Protein AF-A0A0F8ZZX8-F1 (afdb_monomer)

Foldseek 3Di:
DWKKFKDFPVRDDDPCRIDDAPDWDADPQKIFGHHPNDTPDIDRNVGIDIDIDDDDD

Sequence (57 aa):
MKEYEIDLLNGDVLPNNIIKADCYTIEDSIGMFWNNDNLIHSVPADKVIVRRIVRPE

pLDDT: mean 90.03, 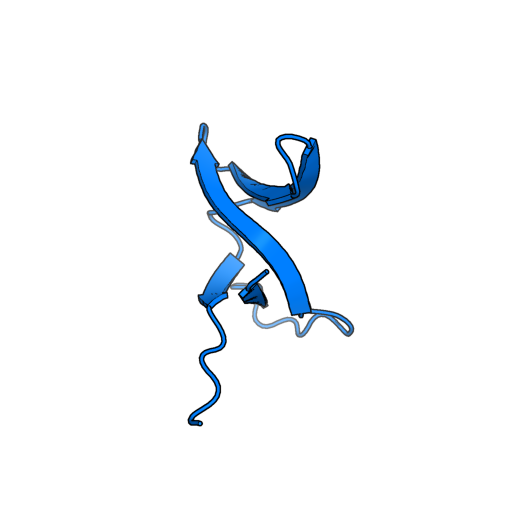std 7.85, range [67.62, 97.0]

Radius of gyration: 11.31 Å; Cα contacts (8 Å, |Δi|>4): 104; chains: 1; bounding box: 30×19×34 Å

Solvent-accessible surface area (backbone atoms only — not comparable to full-atom values): 3513 Å² total; per-residue (Å²): 125,42,43,32,39,48,45,41,70,87,73,55,81,61,97,77,34,71,44,80,22,65,47,75,51,74,57,98,62,32,30,38,30,27,45,95,92,36,81,78,48,74,44,58,46,90,47,42,46,80,44,77,61,79,80,86,130

Secondary structure (DSSP, 8-state):
-EEEEEEETTSPPPTT-EEEESEEEEETTEEEEEETTEEEEEEETTTEEEEEE----

Organism: NCBI:txid412755

Structure (mmCIF, N/CA/C/O backbone):
data_AF-A0A0F8ZZX8-F1
#
_entry.id   AF-A0A0F8ZZX8-F1
#
loop_
_atom_site.group_PDB
_atom_site.id
_atom_site.type_symbol
_atom_site.label_atom_id
_atom_site.label_alt_id
_atom_site.label_comp_id
_atom_site.label_asym_id
_atom_site.label_entity_id
_atom_site.label_seq_id
_atom_site.pdbx_PDB_ins_code
_atom_site.Cartn_x
_atom_site.Cartn_y
_atom_site.Cartn_z
_atom_site.occupancy
_atom_site.B_iso_or_equiv
_atom_site.auth_seq_id
_atom_site.auth_comp_id
_atom_site.auth_asym_id
_atom_site.auth_atom_id
_atom_site.pdbx_PDB_model_num
ATOM 1 N N . MET A 1 1 ? -6.463 0.249 13.747 1.00 86.75 1 MET A N 1
ATOM 2 C CA . MET A 1 1 ? -5.312 0.878 13.070 1.00 86.75 1 MET A CA 1
ATOM 3 C C . MET A 1 1 ? -4.146 -0.099 12.965 1.00 86.75 1 MET A C 1
ATOM 5 O O . MET A 1 1 ? -3.843 -0.778 13.940 1.00 86.75 1 MET A O 1
ATOM 9 N N . LYS A 1 2 ? -3.533 -0.211 11.784 1.00 91.81 2 LYS A N 1
ATOM 10 C CA . LYS A 1 2 ? -2.384 -1.081 11.488 1.00 91.81 2 LYS A CA 1
ATOM 11 C C . LYS A 1 2 ? -1.195 -0.217 11.060 1.00 91.81 2 LYS A C 1
ATOM 13 O O . LYS A 1 2 ? -1.393 0.870 10.523 1.00 91.81 2 LYS A O 1
ATOM 18 N N . GLU A 1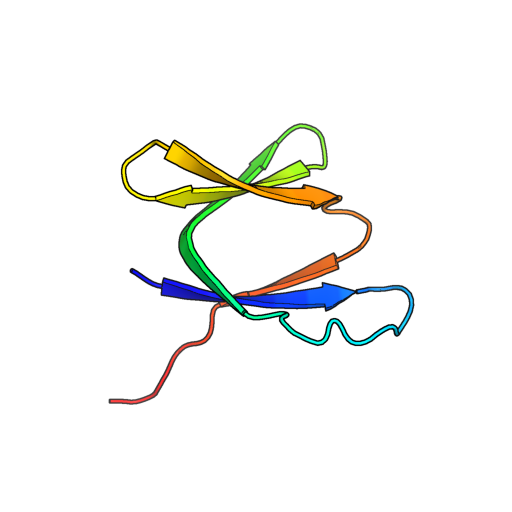 3 ? 0.017 -0.703 11.297 1.00 94.62 3 GLU A N 1
ATOM 19 C CA . GLU A 1 3 ? 1.250 -0.086 10.800 1.00 94.62 3 GLU A CA 1
ATOM 20 C C . GLU A 1 3 ? 1.719 -0.844 9.549 1.00 94.62 3 GLU A C 1
ATOM 22 O O . GLU A 1 3 ? 1.721 -2.078 9.530 1.00 94.62 3 GLU A O 1
ATOM 27 N N . TYR A 1 4 ? 2.086 -0.108 8.506 1.00 93.56 4 TYR A N 1
ATOM 28 C CA . TYR A 1 4 ? 2.638 -0.622 7.259 1.00 93.56 4 TYR A CA 1
ATOM 29 C C . TYR A 1 4 ? 4.005 0.002 7.022 1.00 93.56 4 TYR A C 1
ATOM 31 O O . TYR A 1 4 ? 4.154 1.206 7.178 1.00 93.56 4 TYR A O 1
ATOM 39 N N . GLU A 1 5 ? 4.977 -0.805 6.635 1.00 93.31 5 GLU A N 1
ATOM 40 C CA . GLU A 1 5 ? 6.299 -0.384 6.192 1.00 93.31 5 GLU A CA 1
ATOM 41 C C . GLU A 1 5 ? 6.367 -0.423 4.660 1.00 93.31 5 GLU A C 1
ATOM 43 O O . GLU A 1 5 ? 5.827 -1.347 4.044 1.00 93.31 5 GLU A O 1
ATOM 48 N N . ILE A 1 6 ? 6.991 0.586 4.054 1.00 91.81 6 ILE A N 1
ATOM 49 C CA . ILE A 1 6 ? 7.112 0.752 2.602 1.00 91.81 6 ILE A CA 1
ATOM 50 C C . ILE A 1 6 ? 8.581 0.784 2.197 1.00 91.81 6 ILE A C 1
ATOM 52 O O . ILE A 1 6 ? 9.281 1.767 2.423 1.00 91.81 6 ILE A O 1
ATOM 56 N N . ASP A 1 7 ? 9.029 -0.250 1.503 1.00 90.06 7 ASP A N 1
ATOM 57 C CA . ASP A 1 7 ? 10.387 -0.314 0.973 1.00 90.06 7 ASP A CA 1
ATOM 58 C C . ASP A 1 7 ? 10.388 -0.033 -0.522 1.00 90.06 7 ASP A C 1
ATOM 60 O O . ASP A 1 7 ? 9.597 -0.616 -1.265 1.00 90.06 7 ASP A O 1
ATOM 64 N N . LEU A 1 8 ? 11.278 0.840 -0.991 1.00 87.38 8 LEU A N 1
ATOM 65 C CA . LEU A 1 8 ? 11.406 1.103 -2.419 1.00 87.38 8 LEU A CA 1
ATOM 66 C C . LEU A 1 8 ? 12.213 -0.016 -3.092 1.00 87.38 8 LEU A 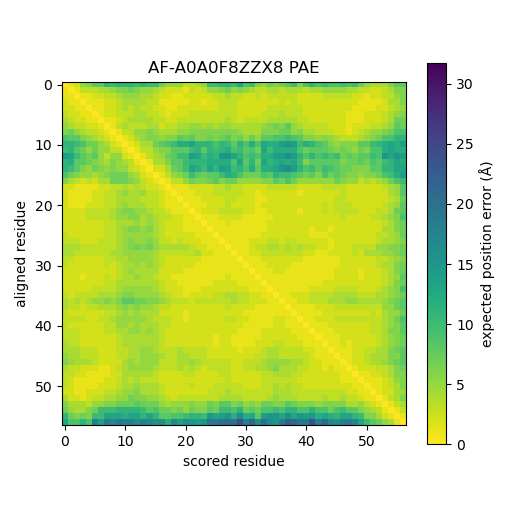C 1
ATOM 68 O O . LEU A 1 8 ? 13.278 -0.423 -2.629 1.00 87.38 8 LEU A O 1
ATOM 72 N N . LEU A 1 9 ? 11.726 -0.499 -4.234 1.00 87.12 9 LEU A N 1
ATOM 73 C CA . LEU A 1 9 ? 12.377 -1.560 -5.011 1.00 87.12 9 LEU A CA 1
ATOM 74 C C . LEU A 1 9 ? 13.661 -1.101 -5.711 1.00 87.12 9 LEU A C 1
ATOM 76 O O . LEU A 1 9 ? 14.449 -1.930 -6.157 1.00 87.12 9 LEU A O 1
ATOM 80 N N . ASN A 1 10 ? 13.881 0.209 -5.812 1.00 83.56 10 ASN A N 1
ATOM 81 C CA . ASN A 1 10 ? 15.106 0.780 -6.366 1.00 83.56 10 ASN A CA 1
ATOM 82 C C . ASN A 1 10 ? 16.288 0.752 -5.374 1.00 83.56 10 ASN A C 1
ATOM 84 O O . ASN A 1 10 ? 17.384 1.163 -5.745 1.00 83.56 10 ASN A O 1
ATOM 88 N N . GLY A 1 11 ? 16.083 0.250 -4.149 1.00 71.31 11 GLY A N 1
ATOM 89 C CA . GLY A 1 11 ? 17.112 0.161 -3.113 1.00 71.31 11 GLY A CA 1
ATOM 90 C C . GLY A 1 11 ? 17.259 1.421 -2.258 1.00 71.31 11 GLY A C 1
ATOM 91 O O . GLY A 1 11 ? 18.098 1.434 -1.358 1.00 71.31 11 GLY A O 1
ATOM 92 N N . ASP A 1 12 ? 16.446 2.452 -2.497 1.00 77.31 12 ASP A N 1
ATOM 93 C CA . ASP A 1 12 ? 16.426 3.648 -1.662 1.00 77.31 12 ASP A CA 1
ATOM 94 C C . ASP A 1 12 ? 15.645 3.400 -0.365 1.00 77.31 12 ASP A C 1
ATOM 96 O O . ASP A 1 12 ? 14.579 2.780 -0.348 1.00 77.31 12 ASP A O 1
ATOM 100 N N . VAL A 1 13 ? 16.156 3.944 0.739 1.00 71.31 13 VAL A N 1
ATOM 101 C CA . VAL A 1 13 ? 15.468 3.923 2.033 1.00 71.31 13 VAL A CA 1
ATOM 102 C C . VAL A 1 13 ? 14.759 5.257 2.223 1.00 71.31 13 VAL A C 1
ATOM 104 O O . VAL A 1 13 ? 15.399 6.308 2.300 1.00 71.31 13 VAL A O 1
ATOM 107 N N . LEU A 1 14 ? 13.429 5.228 2.314 1.00 73.00 14 LEU A N 1
ATOM 108 C CA . LEU A 1 14 ? 12.662 6.417 2.671 1.00 73.00 14 LEU A CA 1
ATOM 109 C C .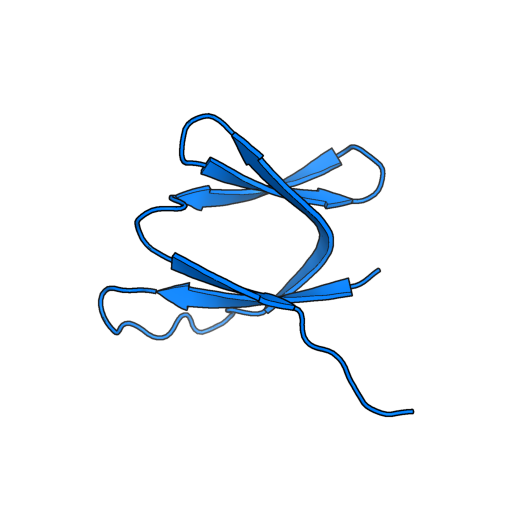 LEU A 1 14 ? 12.898 6.748 4.153 1.00 73.00 14 LEU A C 1
ATOM 111 O O . LEU A 1 14 ? 12.727 5.872 4.999 1.00 73.00 14 LEU A O 1
ATOM 115 N N . PRO A 1 15 ? 13.204 8.010 4.508 1.00 70.25 15 PRO A N 1
ATOM 116 C CA . PRO A 1 15 ? 13.408 8.409 5.903 1.00 70.25 15 PRO A CA 1
ATOM 117 C C . PRO A 1 15 ? 12.140 8.288 6.767 1.00 70.25 15 PRO A C 1
ATOM 119 O O . PRO A 1 15 ? 12.216 8.434 7.983 1.00 70.25 15 PRO A O 1
ATOM 122 N N . ASN A 1 16 ? 10.976 8.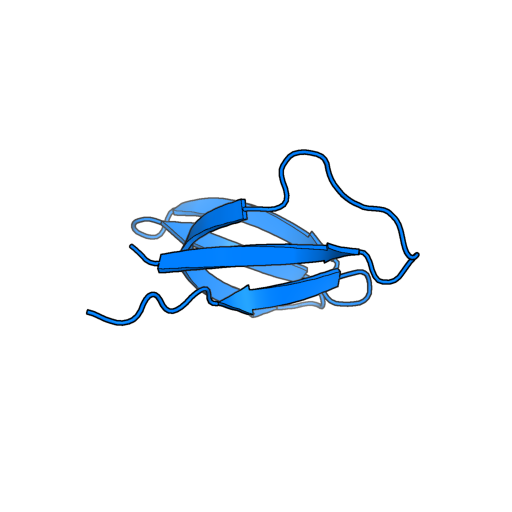039 6.157 1.00 76.00 16 ASN A N 1
ATOM 123 C CA . ASN A 1 16 ? 9.712 7.831 6.853 1.00 76.00 16 ASN A CA 1
ATOM 124 C C . ASN A 1 16 ? 8.854 6.810 6.086 1.00 76.00 16 ASN A C 1
ATOM 126 O O . ASN A 1 16 ? 7.901 7.158 5.392 1.00 76.00 16 ASN A O 1
ATOM 130 N N . ASN A 1 17 ? 9.256 5.542 6.158 1.00 88.75 17 ASN A N 1
ATOM 131 C CA . ASN A 1 17 ? 8.621 4.434 5.445 1.00 88.75 17 ASN A CA 1
ATOM 132 C C . ASN A 1 17 ? 7.415 3.822 6.180 1.00 88.75 17 ASN A C 1
ATOM 134 O O . ASN A 1 17 ? 6.833 2.864 5.678 1.00 88.75 17 ASN A O 1
ATOM 138 N N . ILE A 1 18 ? 7.024 4.347 7.347 1.00 92.44 18 ILE A N 1
ATOM 139 C CA . ILE A 1 18 ? 5.930 3.789 8.150 1.00 92.44 18 ILE A CA 1
ATOM 140 C C . ILE A 1 18 ? 4.635 4.581 7.945 1.00 92.44 18 ILE A C 1
ATOM 142 O O . ILE A 1 18 ? 4.570 5.779 8.218 1.00 92.44 18 ILE A O 1
ATOM 146 N N . ILE A 1 19 ? 3.566 3.886 7.557 1.00 92.38 19 ILE A N 1
ATOM 14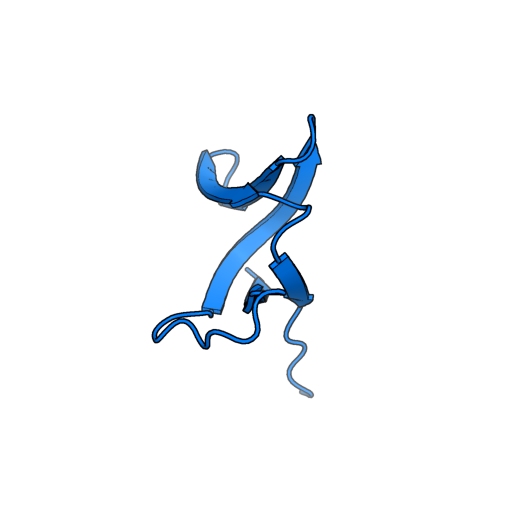7 C CA . ILE A 1 19 ? 2.212 4.424 7.395 1.00 92.38 19 ILE A CA 1
ATOM 148 C C . ILE A 1 19 ? 1.248 3.760 8.374 1.00 92.38 19 ILE A C 1
ATOM 150 O O . ILE A 1 19 ? 1.203 2.539 8.510 1.00 92.38 19 ILE A O 1
ATOM 154 N N . LYS A 1 20 ? 0.423 4.577 9.034 1.00 94.19 20 LYS A N 1
ATOM 155 C CA . LYS A 1 20 ? -0.675 4.120 9.894 1.00 94.19 20 LYS A CA 1
ATOM 156 C C . LYS A 1 20 ? -1.990 4.206 9.139 1.00 94.19 20 LYS A C 1
ATOM 158 O O . LYS A 1 20 ? -2.457 5.303 8.861 1.00 94.19 20 LYS A O 1
ATOM 163 N N . ALA A 1 21 ? -2.577 3.056 8.832 1.00 95.19 21 ALA A N 1
ATOM 164 C CA . ALA A 1 21 ? -3.818 2.953 8.070 1.00 95.19 21 ALA A CA 1
ATOM 165 C C . ALA A 1 21 ? -4.698 1.817 8.608 1.00 95.19 21 ALA A C 1
ATOM 167 O O . ALA A 1 21 ? -4.216 0.881 9.253 1.00 95.19 21 ALA A O 1
ATOM 168 N N . ASP A 1 22 ? -5.997 1.862 8.342 1.00 95.44 22 ASP A N 1
ATOM 169 C CA . ASP A 1 22 ? -6.920 0.779 8.691 1.00 95.44 22 ASP A CA 1
ATOM 170 C C . ASP A 1 22 ? -6.802 -0.390 7.711 1.00 95.44 22 ASP A C 1
ATOM 172 O O . ASP A 1 22 ? -6.775 -1.569 8.108 1.00 95.44 22 ASP A O 1
ATOM 176 N N . CYS A 1 23 ? -6.644 -0.070 6.429 1.00 94.25 23 CYS A N 1
ATOM 177 C CA . CYS A 1 23 ? -6.424 -1.038 5.367 1.00 94.25 23 CYS A CA 1
ATOM 178 C C . CYS A 1 23 ? -5.496 -0.501 4.270 1.00 94.25 23 CYS A C 1
ATOM 180 O O . CYS A 1 23 ? -5.204 0.694 4.183 1.00 94.25 23 CYS A O 1
ATOM 182 N N . TYR A 1 24 ? -5.010 -1.446 3.471 1.00 94.94 24 TYR A N 1
ATOM 183 C CA . TYR A 1 24 ? -4.214 -1.226 2.276 1.00 94.94 24 TYR A CA 1
ATOM 184 C C . TYR A 1 24 ? -4.822 -2.058 1.147 1.00 94.94 24 TYR A C 1
ATOM 186 O O . TYR A 1 24 ? -5.113 -3.241 1.352 1.00 94.94 24 TYR A O 1
ATOM 194 N N . THR A 1 25 ? -5.026 -1.445 -0.013 1.00 95.81 25 THR A N 1
ATOM 195 C CA . THR A 1 25 ? -5.563 -2.087 -1.221 1.00 95.81 25 THR A CA 1
ATOM 196 C C . THR A 1 25 ? -4.718 -1.715 -2.436 1.00 95.81 25 THR A C 1
ATOM 198 O O . THR A 1 25 ? -3.949 -0.758 -2.386 1.00 95.81 25 THR A O 1
ATOM 201 N N . ILE A 1 26 ? -4.828 -2.484 -3.522 1.00 96.12 26 ILE A N 1
ATOM 202 C CA . ILE A 1 26 ? -4.162 -2.189 -4.796 1.00 96.12 26 ILE A CA 1
ATOM 203 C C . ILE A 1 26 ? -5.224 -2.123 -5.893 1.00 96.12 26 ILE A C 1
ATOM 205 O O . ILE A 1 26 ? -5.973 -3.082 -6.065 1.00 96.12 26 ILE A O 1
ATOM 209 N N . GLU A 1 27 ? -5.255 -1.022 -6.640 1.00 96.31 27 GLU A N 1
ATOM 210 C CA . GLU A 1 27 ? -6.135 -0.803 -7.796 1.00 96.31 27 GLU A CA 1
ATOM 211 C C . GLU A 1 27 ? -5.362 -0.030 -8.865 1.00 96.31 27 GLU A C 1
ATOM 213 O O . GLU A 1 27 ? -4.568 0.844 -8.526 1.00 96.31 27 GLU A O 1
ATOM 218 N N . ASP A 1 28 ? -5.516 -0.391 -10.141 1.00 95.81 28 ASP A N 1
ATOM 219 C CA . ASP A 1 28 ? -4.828 0.261 -11.269 1.00 95.81 28 ASP A CA 1
ATOM 220 C C . ASP A 1 28 ? -3.308 0.455 -11.076 1.00 95.81 28 ASP A C 1
ATOM 222 O O . ASP A 1 28 ? -2.715 1.444 -11.501 1.00 95.81 28 ASP A O 1
ATOM 226 N N . SER A 1 29 ? -2.643 -0.528 -10.453 1.00 95.00 29 SER A N 1
ATOM 227 C CA . SER A 1 29 ? -1.204 -0.497 -10.110 1.00 95.00 29 SER A CA 1
ATOM 228 C C . SER A 1 29 ? -0.809 0.564 -9.072 1.00 95.00 29 SER A C 1
ATOM 230 O O . SER A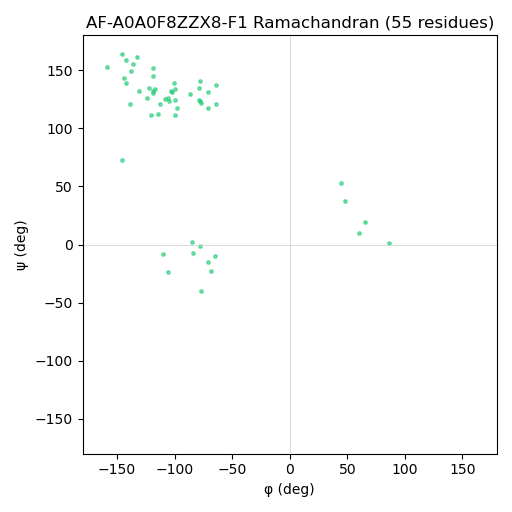 1 29 ? 0.369 0.893 -8.926 1.00 95.00 29 SER A O 1
ATOM 232 N N . ILE A 1 30 ? -1.773 1.064 -8.303 1.00 96.00 30 ILE A N 1
ATOM 233 C CA . ILE A 1 30 ? -1.578 2.011 -7.209 1.00 96.00 30 ILE A CA 1
ATOM 234 C C . ILE A 1 30 ? -1.921 1.308 -5.896 1.00 96.00 30 ILE A C 1
ATOM 236 O O . ILE A 1 30 ? -3.034 0.830 -5.693 1.00 96.00 30 ILE A O 1
ATOM 240 N N . GLY A 1 31 ? -0.953 1.250 -4.986 1.00 95.94 31 GLY A N 1
ATOM 241 C CA . GLY A 1 31 ? -1.177 0.868 -3.600 1.00 95.94 31 GLY A CA 1
ATOM 242 C C . GLY A 1 31 ? -1.774 2.037 -2.824 1.00 95.94 31 GLY A C 1
ATOM 243 O O . GLY A 1 31 ? -1.173 3.106 -2.771 1.00 95.94 31 GLY A O 1
ATOM 244 N N . MET A 1 32 ? -2.932 1.838 -2.209 1.00 97.00 32 MET A N 1
ATOM 245 C CA . MET A 1 32 ? -3.713 2.866 -1.524 1.00 97.00 32 MET A CA 1
ATOM 246 C C . MET A 1 32 ? -3.868 2.538 -0.042 1.00 97.00 32 MET A C 1
ATOM 248 O O . MET A 1 32 ? -4.236 1.421 0.322 1.00 97.00 32 MET A O 1
ATOM 252 N N . PHE A 1 33 ? -3.613 3.523 0.817 1.00 96.31 33 PHE A N 1
ATOM 253 C CA . PHE A 1 33 ? -3.751 3.421 2.267 1.00 96.31 33 PHE A CA 1
ATOM 254 C C . PHE A 1 33 ? -4.960 4.225 2.732 1.00 96.31 33 PHE A C 1
ATOM 256 O O . PHE A 1 33 ? -5.042 5.430 2.482 1.00 96.31 33 PHE A O 1
ATOM 263 N N . TRP A 1 34 ? -5.863 3.567 3.453 1.00 96.62 34 TRP A N 1
ATOM 264 C CA . TRP A 1 34 ? -7.138 4.149 3.864 1.00 96.62 34 TRP A CA 1
ATOM 265 C C . TRP A 1 34 ? -7.276 4.215 5.382 1.00 96.62 34 TRP A C 1
ATOM 267 O O . TRP A 1 34 ? -6.833 3.313 6.100 1.00 96.62 34 TRP A O 1
ATOM 277 N N . ASN A 1 35 ? -7.923 5.267 5.873 1.00 96.56 35 ASN A N 1
ATOM 278 C CA . ASN A 1 35 ? -8.279 5.446 7.278 1.00 96.56 35 ASN A CA 1
ATOM 279 C C . ASN A 1 35 ? -9.692 6.035 7.366 1.00 96.56 35 ASN A C 1
ATOM 281 O O . ASN A 1 35 ? -9.929 7.107 6.810 1.00 96.56 35 ASN A O 1
ATOM 285 N N . ASN A 1 36 ? -10.624 5.345 8.031 1.00 94.25 36 ASN A N 1
ATOM 286 C CA . ASN A 1 36 ? -12.047 5.723 8.074 1.00 94.25 36 ASN A CA 1
ATOM 287 C C . ASN A 1 36 ? -12.605 6.133 6.690 1.00 94.25 36 ASN A C 1
ATOM 289 O O . ASN A 1 36 ? -13.086 7.254 6.531 1.00 94.25 36 ASN A O 1
ATOM 293 N N . ASP A 1 37 ? -12.439 5.279 5.673 1.00 92.94 37 ASP A N 1
ATOM 294 C CA . ASP A 1 37 ? -12.846 5.515 4.271 1.00 92.94 37 ASP A CA 1
ATOM 295 C C . ASP A 1 37 ? -12.207 6.728 3.564 1.00 92.94 37 ASP A C 1
ATOM 297 O O . ASP A 1 37 ? -12.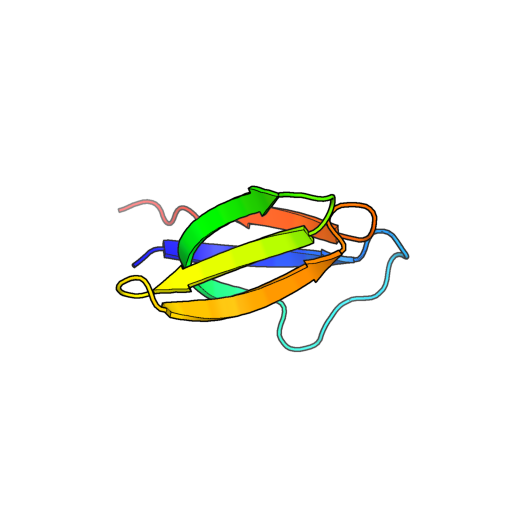572 7.066 2.440 1.00 92.94 37 ASP A O 1
ATOM 301 N N . ASN A 1 38 ? -11.197 7.359 4.167 1.00 96.38 38 ASN A N 1
ATOM 302 C CA . ASN A 1 38 ? -10.420 8.423 3.538 1.00 96.38 38 ASN A CA 1
ATOM 303 C C . ASN A 1 38 ? -9.070 7.895 3.046 1.00 96.38 38 ASN A C 1
ATOM 305 O O . ASN A 1 38 ? -8.334 7.253 3.802 1.00 96.38 38 ASN A O 1
ATOM 309 N N . LEU A 1 39 ? -8.720 8.203 1.796 1.00 95.75 39 LEU A N 1
ATOM 310 C CA . LEU A 1 39 ? -7.393 7.934 1.247 1.00 95.75 39 LEU A CA 1
ATOM 311 C C . LEU A 1 39 ? -6.384 8.886 1.898 1.00 95.75 39 LEU A C 1
ATOM 313 O O . LEU A 1 39 ? -6.483 10.102 1.741 1.00 95.75 39 LEU A O 1
ATOM 317 N N . ILE A 1 40 ? -5.407 8.339 2.619 1.00 95.62 40 ILE A N 1
ATOM 318 C CA . ILE A 1 40 ? -4.388 9.135 3.325 1.00 95.62 40 ILE A CA 1
ATOM 319 C C . ILE A 1 40 ? -3.026 9.098 2.637 1.00 95.62 40 ILE A C 1
ATOM 321 O O . ILE A 1 40 ? -2.208 9.996 2.832 1.00 95.62 40 ILE A O 1
ATOM 325 N N . HIS A 1 41 ? -2.763 8.052 1.853 1.00 93.56 41 HIS A N 1
ATOM 326 C CA . HIS A 1 41 ? -1.520 7.908 1.115 1.00 93.56 41 HIS A CA 1
ATOM 327 C C . HIS A 1 41 ? -1.683 6.947 -0.061 1.00 93.56 41 HIS A C 1
ATOM 329 O O . HIS A 1 41 ? -2.490 6.018 -0.009 1.00 93.56 41 HIS A O 1
ATOM 335 N N . SER A 1 42 ? -0.875 7.140 -1.097 1.00 93.69 42 SER A N 1
ATOM 336 C CA . SER A 1 42 ? -0.836 6.276 -2.272 1.00 93.69 42 SER A CA 1
ATOM 337 C C . SER A 1 42 ? 0.589 6.145 -2.794 1.00 93.69 42 SER A C 1
ATOM 339 O O . SER A 1 42 ? 1.333 7.124 -2.803 1.00 93.69 42 SER A O 1
ATOM 341 N N . VAL A 1 43 ? 0.944 4.958 -3.272 1.00 92.44 43 VAL A N 1
ATOM 342 C CA . VAL A 1 43 ? 2.267 4.631 -3.816 1.00 92.44 43 VAL A CA 1
ATOM 343 C C . VAL A 1 43 ? 2.131 3.789 -5.085 1.00 92.44 43 VAL A C 1
ATOM 345 O O . VAL A 1 43 ? 1.190 3.002 -5.184 1.00 92.44 43 VAL A O 1
ATOM 348 N N . PRO A 1 44 ? 3.056 3.891 -6.053 1.00 94.19 44 PRO A N 1
ATOM 349 C CA . PRO A 1 44 ? 3.082 2.977 -7.192 1.00 94.19 44 PRO A CA 1
ATOM 350 C C . PRO A 1 44 ? 3.360 1.545 -6.715 1.00 94.19 44 PRO A C 1
ATOM 352 O O . PRO A 1 44 ? 4.396 1.289 -6.098 1.00 94.19 44 PRO A O 1
ATOM 355 N N . ALA A 1 45 ? 2.452 0.606 -6.986 1.00 92.31 45 ALA A N 1
ATOM 356 C CA . ALA A 1 45 ? 2.559 -0.771 -6.497 1.00 92.31 45 ALA A CA 1
ATOM 357 C C . ALA A 1 45 ? 3.726 -1.545 -7.137 1.00 92.31 45 ALA A C 1
ATOM 359 O O . ALA A 1 45 ? 4.227 -2.498 -6.552 1.00 92.31 45 ALA A O 1
ATOM 360 N N . ASP A 1 46 ? 4.187 -1.123 -8.318 1.00 93.00 46 ASP A N 1
ATOM 361 C CA . ASP A 1 46 ? 5.317 -1.719 -9.040 1.00 93.00 46 ASP A CA 1
ATOM 362 C C . ASP A 1 46 ? 6.686 -1.187 -8.586 1.00 93.00 46 ASP A C 1
ATOM 364 O O . ASP A 1 46 ? 7.719 -1.682 -9.039 1.00 93.00 46 ASP A O 1
ATOM 368 N N . LYS A 1 47 ? 6.716 -0.158 -7.729 1.00 89.88 47 LYS A N 1
ATOM 369 C CA . LYS A 1 47 ? 7.955 0.463 -7.235 1.00 89.88 47 LYS A CA 1
ATOM 370 C C . LYS A 1 47 ? 8.236 0.184 -5.771 1.00 89.88 47 LYS A C 1
ATOM 372 O O . LYS A 1 47 ? 9.318 0.5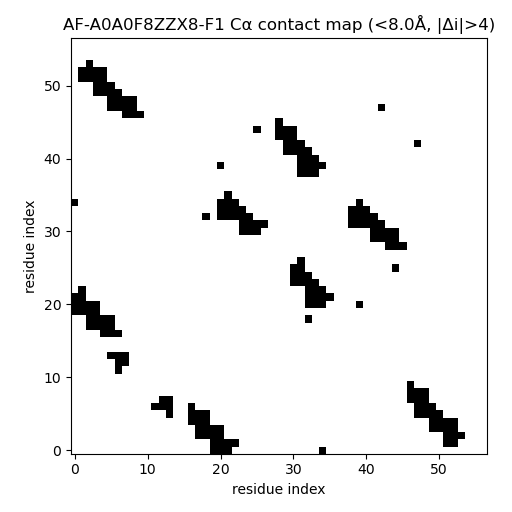43 -5.311 1.00 89.88 47 LYS A O 1
ATOM 377 N N . VAL A 1 48 ? 7.305 -0.430 -5.044 1.00 91.88 48 VAL A N 1
ATOM 378 C CA . VAL A 1 48 ? 7.425 -0.593 -3.594 1.00 91.88 48 VAL A CA 1
ATOM 379 C C . VAL A 1 48 ? 7.047 -1.992 -3.125 1.00 91.88 48 VAL A C 1
ATOM 381 O O . VAL A 1 48 ? 6.245 -2.684 -3.746 1.00 91.88 48 VAL A O 1
ATOM 384 N N . ILE A 1 49 ? 7.584 -2.386 -1.977 1.00 91.88 49 ILE A N 1
ATOM 385 C CA . ILE A 1 49 ? 7.111 -3.513 -1.179 1.00 91.88 49 ILE A CA 1
ATOM 386 C C . ILE A 1 49 ? 6.393 -2.931 0.031 1.00 91.88 49 ILE A C 1
ATOM 388 O O . ILE A 1 49 ? 6.971 -2.140 0.769 1.00 91.88 49 ILE A O 1
ATOM 392 N N . VAL A 1 50 ? 5.147 -3.345 0.255 1.00 92.94 50 VAL A N 1
ATOM 393 C CA . VAL A 1 50 ? 4.383 -2.968 1.449 1.00 92.94 50 VAL A CA 1
ATOM 394 C C . VAL A 1 50 ? 4.324 -4.153 2.405 1.00 92.94 50 VAL A C 1
ATOM 396 O O . VAL A 1 50 ? 3.857 -5.233 2.040 1.00 92.94 50 VAL A O 1
ATOM 399 N N . ARG A 1 51 ? 4.776 -3.961 3.646 1.00 92.69 51 ARG A N 1
ATOM 400 C CA . ARG A 1 51 ? 4.761 -4.978 4.706 1.00 92.69 51 ARG A CA 1
ATOM 401 C C . ARG A 1 51 ? 3.904 -4.504 5.864 1.00 92.69 51 ARG A C 1
ATOM 403 O O . ARG A 1 51 ? 4.078 -3.401 6.358 1.00 92.69 51 ARG A O 1
ATOM 410 N N . ARG A 1 52 ? 2.979 -5.335 6.343 1.00 92.75 52 ARG A N 1
ATOM 411 C CA . ARG A 1 52 ? 2.247 -5.031 7.579 1.00 92.75 52 ARG A CA 1
ATOM 412 C C . ARG A 1 52 ? 3.129 -5.366 8.780 1.00 92.75 52 ARG A C 1
ATOM 414 O O . ARG A 1 52 ? 3.530 -6.517 8.936 1.00 92.75 52 ARG A O 1
ATOM 421 N N . ILE A 1 53 ? 3.357 -4.393 9.655 1.00 91.75 53 ILE A N 1
ATOM 422 C CA . ILE A 1 53 ? 4.058 -4.598 10.923 1.00 91.75 53 ILE A CA 1
ATOM 423 C C . ILE A 1 53 ? 3.086 -5.274 11.899 1.00 91.75 53 ILE A C 1
ATOM 425 O O . ILE A 1 53 ? 2.002 -4.756 12.190 1.00 91.75 53 ILE A O 1
ATOM 429 N N . VAL A 1 54 ? 3.467 -6.448 12.402 1.00 88.94 54 VAL A N 1
ATOM 430 C CA . VAL A 1 54 ? 2.750 -7.170 13.462 1.00 88.94 54 VAL A CA 1
ATOM 431 C C . VAL A 1 54 ? 3.664 -7.191 14.679 1.00 88.94 54 VAL A C 1
ATOM 433 O O . VAL A 1 54 ? 4.727 -7.805 14.636 1.00 88.94 54 VAL A O 1
ATOM 436 N N . ARG A 1 55 ? 3.285 -6.485 15.748 1.00 79.25 55 ARG A N 1
ATOM 437 C CA . ARG A 1 55 ? 4.023 -6.535 17.015 1.00 79.25 55 ARG A CA 1
ATOM 438 C C . ARG A 1 55 ? 3.485 -7.710 17.840 1.00 79.25 55 ARG A C 1
ATOM 440 O O . ARG A 1 55 ? 2.263 -7.810 17.946 1.00 79.25 55 ARG A O 1
ATOM 447 N N . PRO A 1 56 ? 4.346 -8.599 18.365 1.00 73.75 56 PRO A N 1
ATOM 448 C CA . PRO A 1 56 ? 3.909 -9.618 19.312 1.00 73.75 56 PRO A CA 1
ATOM 449 C C . PRO A 1 56 ? 3.396 -8.939 20.591 1.00 73.75 56 PRO A C 1
ATOM 451 O O . PRO A 1 56 ? 3.988 -7.951 21.034 1.00 73.75 56 PRO A O 1
ATOM 454 N N . GLU A 1 57 ? 2.271 -9.436 21.110 1.00 67.62 57 GLU A N 1
ATOM 455 C CA . GLU A 1 57 ? 1.670 -9.028 22.392 1.00 67.62 57 GLU A CA 1
ATOM 456 C C . GLU A 1 57 ? 2.463 -9.554 23.594 1.00 67.62 57 GLU A C 1
ATOM 458 O O . GLU A 1 57 ? 3.045 -10.660 23.485 1.00 67.62 57 GLU A O 1
#

Mean predicted aligned error: 3.99 Å